Protein AF-A0A3B0VKB7-F1 (afdb_monomer)

Mean predicted aligned error: 6.04 Å

Sequence (102 aa):
GAAAGSGRHWLAIALGSYAGINAAALCAAIELGIQPLLFHTANGTPLYCPYNLSQTIPAMMIAHLTIAGIAEVIATEGVLAFTRHSIHLGLETNIKDEGVRV

pLDDT: mean 92.33, std 8.26, range [54.81, 98.62]

InterPro domains:
  IPR002751 Metal transport protein CbiM/NikMN [PF01891] (7-84)

Foldseek 3Di:
DDDPPDPVVLVCLLVVQLVVQLVVLQVVLQVLQCQLVPAADPVSHGPHRRHHSVPSNCVSNVCSNPPVSVVRSCVRSVVVVVVVVVVVVVVVVVVVVVVVVD

Solvent-accessible surface area (backbone atoms only — not comparable to full-atom values): 5471 Å² total; per-residue (Å²): 134,66,57,88,91,36,71,69,33,54,52,50,48,38,52,47,44,30,50,48,53,40,51,51,36,51,51,52,16,48,63,40,12,46,28,39,80,77,38,47,48,100,86,67,48,47,75,67,45,77,45,45,46,87,51,29,38,57,60,38,45,53,48,27,71,57,55,51,20,53,49,43,24,53,50,52,54,49,53,51,52,52,51,52,50,55,51,52,54,53,52,57,51,51,54,53,57,55,68,71,75,111

Organism: NCBI:txid652676

Secondary structure (DSSP, 8-state):
-PPTT-HHHHHHHHHHHHHHHHHHHHHHHHHHHTHHHHSB-TT--BSS----HHHHHHHHHHHIIIIIHHHHHHHHHHHHHHHHHHHHHHHHHHHHHHHH--

Nearest PDB structures (foldseek):
  4m5c-assembly1_A  TM=9.279E-01  e=3.361E-06  Caldanaerobacter subterraneus subsp. tengcongensis MB4
  4m58-assembly1_A  TM=9.237E-01  e=1.036E-05  Caldanaerobacter subterraneus subsp. tengcongensis MB4
  8ow6-assembly2_C  TM=3.621E-01  e=5.057E+00  Heterocapsa pygmaea

Radius of gyration: 22.58 Å; Cα contacts (8 Å, |Δi|>4): 92; chains: 1; bounding box: 39×34×72 Å

Structure (mmCIF, N/CA/C/O backbone):
data_AF-A0A3B0VKB7-F1
#
_entry.id   AF-A0A3B0VKB7-F1
#
loop_
_atom_site.group_PDB
_atom_site.id
_atom_site.type_symbol
_atom_site.label_atom_id
_atom_site.label_alt_id
_atom_site.label_comp_id
_atom_site.label_asym_id
_atom_site.label_entity_id
_atom_site.label_seq_id
_atom_site.pdbx_PDB_ins_code
_atom_site.Cartn_x
_atom_site.Cartn_y
_atom_site.Cartn_z
_atom_site.occupancy
_atom_site.B_iso_or_equiv
_atom_site.auth_seq_id
_atom_site.auth_comp_id
_atom_site.auth_asym_id
_atom_site.auth_atom_id
_atom_site.pdbx_PDB_model_num
ATOM 1 N N . GLY A 1 1 ? -2.872 1.369 -23.654 1.00 60.53 1 GLY A N 1
ATOM 2 C CA . GLY A 1 1 ? -1.908 0.987 -22.597 1.00 60.53 1 GLY A CA 1
ATOM 3 C C . GLY A 1 1 ? -0.506 1.446 -22.963 1.00 60.53 1 GLY A C 1
ATOM 4 O O . GLY A 1 1 ? -0.271 1.748 -24.130 1.00 60.53 1 GLY A O 1
ATOM 5 N N . ALA A 1 2 ? 0.412 1.559 -21.997 1.00 78.06 2 ALA A N 1
ATOM 6 C CA . ALA A 1 2 ? 1.809 1.899 -22.283 1.00 78.06 2 ALA A CA 1
ATOM 7 C C . ALA A 1 2 ? 2.546 0.739 -22.977 1.00 78.06 2 ALA A C 1
ATOM 9 O O . ALA A 1 2 ? 2.234 -0.420 -22.727 1.00 78.06 2 ALA A O 1
ATOM 10 N N . ALA A 1 3 ? 3.518 1.040 -23.844 1.00 83.25 3 ALA A N 1
ATOM 11 C CA . ALA A 1 3 ? 4.299 0.005 -24.523 1.00 83.25 3 ALA A CA 1
ATOM 12 C C . ALA A 1 3 ? 5.149 -0.791 -23.515 1.00 8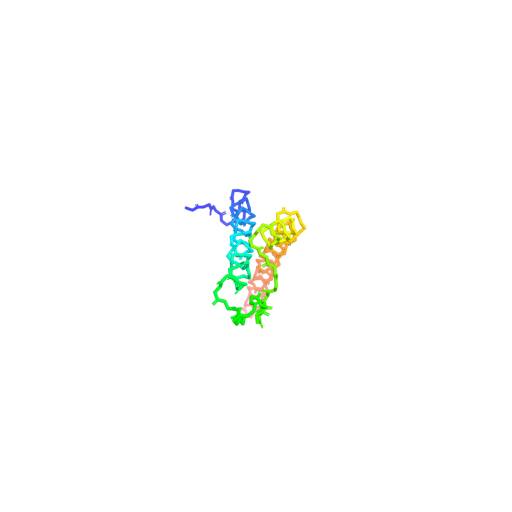3.25 3 ALA A C 1
ATOM 14 O O . ALA A 1 3 ? 5.697 -0.216 -22.565 1.00 83.25 3 ALA A O 1
ATOM 15 N N . ALA A 1 4 ? 5.266 -2.106 -23.724 1.00 82.12 4 ALA A N 1
ATOM 16 C CA . ALA A 1 4 ? 6.130 -2.992 -22.942 1.00 82.12 4 ALA A CA 1
ATOM 17 C C . ALA A 1 4 ? 7.561 -2.429 -22.857 1.00 82.12 4 ALA A C 1
ATOM 19 O O . ALA A 1 4 ? 8.125 -2.044 -23.873 1.00 82.12 4 ALA A O 1
ATOM 20 N N . GLY A 1 5 ? 8.117 -2.308 -21.647 1.00 81.88 5 GLY A N 1
ATOM 21 C CA . GLY A 1 5 ? 9.478 -1.789 -21.435 1.00 81.88 5 GLY A CA 1
ATOM 22 C C . GLY A 1 5 ? 9.657 -0.267 -21.527 1.00 81.88 5 GLY A C 1
ATOM 23 O O . GLY A 1 5 ? 10.732 0.222 -21.196 1.00 81.88 5 GLY A O 1
ATOM 24 N N . SER A 1 6 ? 8.633 0.501 -21.920 1.00 92.00 6 SER A N 1
ATOM 25 C CA . SER A 1 6 ? 8.723 1.971 -21.949 1.00 92.00 6 SER A CA 1
ATOM 26 C C . SER A 1 6 ? 8.788 2.580 -20.540 1.00 92.00 6 SER A C 1
ATOM 28 O O . SER A 1 6 ? 8.224 2.027 -19.599 1.00 92.00 6 SER A O 1
ATOM 30 N N . GLY A 1 7 ? 9.392 3.765 -20.383 1.00 93.25 7 GLY A N 1
ATOM 31 C CA . GLY A 1 7 ? 9.468 4.440 -19.074 1.00 93.25 7 GLY A CA 1
ATOM 32 C C . GLY A 1 7 ? 8.099 4.678 -18.419 1.00 93.25 7 GLY A C 1
ATOM 33 O O . GLY A 1 7 ? 7.937 4.507 -17.218 1.00 93.25 7 GLY A O 1
ATOM 34 N N . ARG A 1 8 ? 7.067 4.958 -19.227 1.00 95.19 8 ARG A N 1
ATOM 35 C CA . ARG A 1 8 ? 5.671 5.108 -18.768 1.00 95.19 8 ARG A CA 1
ATOM 36 C C . ARG A 1 8 ? 5.106 3.821 -18.165 1.00 95.19 8 ARG A C 1
ATOM 38 O O . ARG A 1 8 ? 4.237 3.873 -17.308 1.00 95.19 8 ARG A O 1
ATOM 45 N N . HIS A 1 9 ? 5.547 2.672 -18.673 1.00 95.25 9 HIS A N 1
ATOM 46 C CA . HIS A 1 9 ? 5.122 1.368 -18.186 1.00 95.25 9 HIS A CA 1
ATOM 47 C C . HIS A 1 9 ? 5.769 1.069 -16.837 1.00 95.25 9 HIS A C 1
ATOM 49 O O . HIS A 1 9 ? 5.050 0.718 -15.911 1.00 95.25 9 HIS A O 1
ATOM 55 N N . TRP A 1 10 ? 7.080 1.277 -16.702 1.00 95.56 10 TRP A N 1
ATOM 56 C CA . TRP A 1 10 ? 7.774 1.149 -15.416 1.00 95.56 10 TRP A CA 1
ATOM 57 C C . TRP A 1 10 ? 7.173 2.074 -14.357 1.00 95.56 10 TRP A C 1
ATOM 59 O O . TRP A 1 10 ? 6.758 1.609 -13.303 1.00 95.56 10 TRP A O 1
ATOM 69 N N . LEU A 1 11 ? 6.923 3.340 -14.707 1.00 97.19 11 LEU A N 1
ATOM 70 C CA . LEU A 1 11 ? 6.228 4.266 -13.812 1.00 97.19 11 LEU A CA 1
ATOM 71 C C . LEU A 1 11 ? 4.838 3.757 -13.389 1.00 97.19 11 LEU A C 1
ATOM 73 O O . LEU A 1 11 ? 4.472 3.870 -12.224 1.00 97.19 11 LEU A O 1
ATOM 77 N N . ALA A 1 12 ? 4.059 3.184 -14.311 1.00 97.19 12 ALA A N 1
ATOM 78 C CA . ALA A 1 12 ? 2.749 2.627 -13.977 1.00 97.19 12 ALA A CA 1
ATOM 79 C C . ALA A 1 12 ? 2.849 1.409 -13.040 1.00 97.19 12 ALA A C 1
ATOM 81 O O . ALA A 1 12 ? 2.003 1.257 -12.163 1.00 97.19 12 ALA A O 1
ATOM 82 N N . ILE A 1 13 ? 3.877 0.568 -13.204 1.00 97.12 13 ILE A N 1
ATOM 83 C CA . ILE A 1 13 ? 4.149 -0.567 -12.312 1.00 97.12 13 ILE A CA 1
ATOM 84 C C . ILE A 1 13 ? 4.521 -0.060 -10.923 1.00 97.12 13 ILE A C 1
ATOM 86 O O . ILE A 1 13 ? 3.895 -0.483 -9.959 1.00 97.12 13 ILE A O 1
ATOM 90 N N . ALA A 1 14 ? 5.470 0.874 -10.830 1.00 97.81 14 ALA A N 1
ATOM 91 C CA . ALA A 1 14 ? 5.910 1.450 -9.564 1.00 97.81 14 ALA A CA 1
ATOM 92 C C . ALA A 1 14 ? 4.754 2.115 -8.801 1.00 97.81 14 ALA A C 1
ATOM 94 O O . ALA A 1 14 ? 4.554 1.865 -7.615 1.00 97.81 14 ALA A O 1
ATOM 95 N N . LEU A 1 15 ? 3.943 2.930 -9.483 1.00 98.12 15 LEU A N 1
ATOM 96 C CA . LEU A 1 15 ? 2.775 3.557 -8.861 1.00 98.12 15 LEU A CA 1
ATOM 97 C C . LEU A 1 15 ? 1.720 2.522 -8.456 1.00 98.12 15 LEU A C 1
ATOM 99 O O . LEU A 1 15 ? 1.133 2.639 -7.383 1.00 98.12 15 LEU A O 1
ATOM 103 N N . GLY A 1 16 ? 1.488 1.511 -9.296 1.00 98.19 16 GLY A N 1
ATOM 104 C CA . GLY A 1 16 ? 0.519 0.451 -9.034 1.00 98.19 16 GLY A CA 1
ATOM 105 C C . GLY A 1 16 ? 0.897 -0.415 -7.835 1.00 98.19 16 GLY A C 1
ATOM 106 O O . GLY A 1 16 ? 0.056 -0.636 -6.965 1.00 98.19 16 GLY A O 1
ATOM 107 N N . SER A 1 17 ? 2.150 -0.869 -7.752 1.00 98.19 17 SER A N 1
ATOM 108 C CA . SER A 1 17 ? 2.623 -1.699 -6.640 1.00 98.19 17 SER A CA 1
ATOM 109 C C . SER A 1 17 ? 2.685 -0.909 -5.334 1.00 98.19 17 SER A C 1
ATOM 111 O O . SER A 1 17 ? 2.157 -1.370 -4.322 1.00 98.19 17 SER A O 1
ATOM 113 N N . TYR A 1 18 ? 3.208 0.324 -5.364 1.00 98.56 18 TYR A N 1
ATOM 114 C CA . TYR A 1 18 ? 3.246 1.197 -4.189 1.00 98.56 18 TYR A CA 1
ATOM 115 C C . TYR A 1 18 ? 1.842 1.518 -3.662 1.00 98.56 18 TYR A C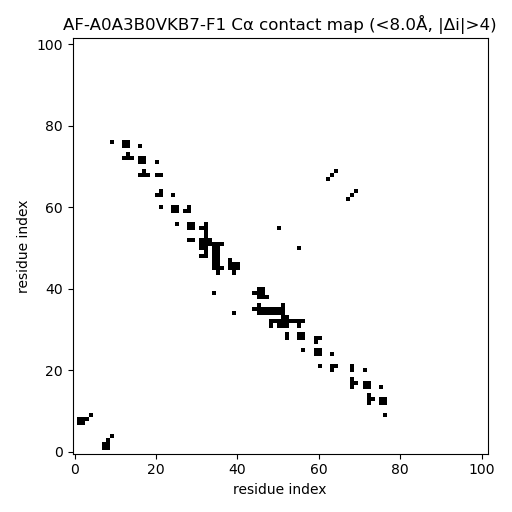 1
ATOM 117 O O . TYR A 1 18 ? 1.594 1.432 -2.457 1.00 98.56 18 TYR A O 1
ATOM 125 N N . ALA A 1 19 ? 0.903 1.871 -4.544 1.00 98.50 19 ALA A N 1
ATOM 126 C CA . ALA A 1 19 ? -0.477 2.131 -4.144 1.00 98.50 19 ALA A CA 1
ATOM 127 C C . ALA A 1 19 ? -1.164 0.858 -3.629 1.00 98.50 19 ALA A C 1
ATOM 129 O O . ALA A 1 19 ? -1.864 0.912 -2.620 1.00 98.50 19 ALA A O 1
ATOM 130 N N . GLY A 1 20 ? -0.933 -0.284 -4.284 1.00 98.56 20 GLY A N 1
ATOM 131 C CA . GLY A 1 20 ? -1.510 -1.571 -3.907 1.00 98.56 20 GLY A CA 1
ATOM 132 C C . GLY A 1 20 ? -1.116 -2.005 -2.497 1.00 98.56 20 GLY A C 1
ATOM 133 O O . GLY A 1 20 ? -1.992 -2.281 -1.676 1.00 98.56 20 GLY A O 1
ATOM 134 N N . ILE A 1 21 ? 0.182 -2.002 -2.179 1.00 98.56 21 ILE A N 1
ATOM 135 C CA . ILE A 1 21 ? 0.652 -2.423 -0.853 1.00 98.56 21 ILE A CA 1
ATOM 136 C C . ILE A 1 21 ? 0.216 -1.456 0.255 1.00 98.56 21 ILE A C 1
ATOM 138 O O . ILE A 1 21 ? -0.147 -1.896 1.343 1.00 98.56 21 ILE A O 1
ATOM 142 N N . ASN A 1 22 ? 0.168 -0.149 -0.019 1.00 98.62 22 ASN A N 1
ATOM 143 C CA . ASN A 1 22 ? -0.329 0.827 0.952 1.00 98.62 22 ASN A CA 1
ATOM 144 C C . ASN A 1 22 ? -1.843 0.709 1.176 1.00 98.62 22 ASN A C 1
ATOM 146 O O . ASN A 1 22 ? -2.303 0.833 2.310 1.00 98.62 22 ASN A O 1
ATOM 150 N N . ALA A 1 23 ? -2.621 0.423 0.128 1.00 98.56 23 ALA A N 1
ATOM 151 C CA . ALA A 1 23 ? -4.050 0.153 0.264 1.00 98.56 23 ALA A CA 1
ATOM 152 C C . ALA A 1 23 ? -4.304 -1.120 1.089 1.00 98.56 23 ALA A C 1
ATOM 154 O O . ALA A 1 23 ? -5.147 -1.110 1.988 1.00 98.56 23 ALA A O 1
ATOM 155 N N . ALA A 1 24 ? -3.540 -2.187 0.839 1.00 98.44 24 ALA A N 1
ATOM 156 C CA . ALA A 1 24 ? -3.607 -3.415 1.628 1.00 98.44 24 ALA A CA 1
ATOM 157 C C . ALA A 1 24 ? -3.226 -3.171 3.100 1.00 98.44 24 ALA A C 1
ATOM 159 O O . ALA A 1 24 ? -3.931 -3.621 4.003 1.00 98.44 24 ALA A O 1
ATOM 160 N N . ALA A 1 25 ? -2.166 -2.398 3.352 1.00 98.38 25 ALA A N 1
ATOM 161 C CA . ALA A 1 25 ? -1.736 -2.036 4.700 1.00 98.38 25 ALA A CA 1
ATOM 162 C C . ALA A 1 25 ? -2.798 -1.230 5.461 1.00 98.38 25 ALA A C 1
ATOM 164 O O . ALA A 1 25 ? -3.015 -1.474 6.648 1.00 98.38 25 ALA A O 1
ATOM 165 N N . LEU A 1 26 ? -3.488 -0.305 4.786 1.00 98.38 26 LEU A N 1
ATOM 166 C CA . LEU A 1 26 ? -4.586 0.454 5.382 1.00 98.38 26 LEU A CA 1
ATOM 167 C C . LEU A 1 26 ? -5.761 -0.455 5.760 1.00 98.38 26 LEU A C 1
ATOM 169 O O . LEU A 1 26 ? -6.298 -0.321 6.859 1.00 98.38 26 LEU A O 1
ATOM 173 N N . CYS A 1 27 ? -6.137 -1.390 4.881 1.00 98.38 27 CYS A N 1
ATOM 174 C CA . CYS A 1 27 ? -7.193 -2.364 5.172 1.00 98.38 27 CYS A CA 1
ATOM 175 C C . CYS A 1 27 ? -6.831 -3.198 6.406 1.00 98.38 27 CYS A C 1
ATOM 177 O O . CYS A 1 27 ? -7.601 -3.234 7.364 1.00 98.38 27 CYS A O 1
ATOM 179 N N . ALA A 1 28 ? -5.615 -3.750 6.444 1.00 97.62 28 ALA A N 1
ATOM 180 C CA . ALA A 1 28 ? -5.121 -4.506 7.592 1.00 97.62 28 ALA A CA 1
ATOM 181 C C . ALA A 1 28 ? -5.106 -3.665 8.883 1.00 97.62 28 ALA A C 1
ATOM 183 O O . ALA A 1 28 ? -5.496 -4.143 9.946 1.00 97.62 28 ALA A O 1
ATOM 184 N N . ALA A 1 29 ? -4.704 -2.394 8.813 1.00 97.69 29 ALA A N 1
ATOM 185 C CA . ALA A 1 29 ? -4.714 -1.505 9.972 1.00 97.69 29 ALA A CA 1
ATOM 186 C C . ALA A 1 29 ? -6.128 -1.288 10.531 1.00 97.69 29 ALA A C 1
ATOM 188 O O . ALA A 1 29 ? -6.319 -1.311 11.747 1.00 97.69 29 ALA A O 1
ATOM 189 N N . ILE A 1 30 ? -7.119 -1.108 9.654 1.00 97.81 30 ILE A N 1
ATOM 190 C CA . ILE A 1 30 ? -8.526 -0.962 10.043 1.00 97.81 30 ILE A CA 1
ATOM 191 C C . ILE A 1 30 ? -9.044 -2.264 10.659 1.00 97.81 30 ILE A C 1
ATOM 193 O O . ILE A 1 30 ? -9.654 -2.235 11.730 1.00 97.81 30 ILE A O 1
ATOM 197 N N . GLU A 1 31 ? -8.765 -3.398 10.017 1.00 96.62 31 GLU A N 1
ATOM 198 C CA . GLU A 1 31 ? -9.169 -4.725 10.483 1.00 96.62 31 GLU A CA 1
ATOM 199 C C . GLU A 1 31 ? -8.606 -5.042 11.865 1.00 96.62 31 GLU A C 1
ATOM 201 O O . GLU A 1 31 ? -9.326 -5.592 12.692 1.00 96.62 31 GLU A O 1
ATOM 206 N N . LEU A 1 32 ? -7.358 -4.663 12.149 1.00 95.31 32 LEU A N 1
ATOM 207 C CA . LEU A 1 32 ? -6.751 -4.818 13.471 1.00 95.31 32 LEU A CA 1
ATOM 208 C C . LEU A 1 32 ? -7.311 -3.803 14.477 1.00 95.31 32 LEU A C 1
ATOM 210 O O . LEU A 1 32 ? -7.644 -4.166 15.604 1.00 95.31 32 LEU A O 1
ATOM 214 N N . GLY A 1 33 ? -7.449 -2.540 14.072 1.00 95.00 33 GLY A N 1
ATOM 215 C CA . GLY A 1 33 ? -7.828 -1.440 14.956 1.00 95.00 33 GLY A CA 1
ATOM 216 C C . GLY A 1 33 ? -9.286 -1.442 15.410 1.00 95.00 33 GLY A C 1
ATOM 217 O O . GLY A 1 33 ? -9.603 -0.815 16.425 1.00 95.00 33 GLY A O 1
ATOM 218 N N . ILE A 1 34 ? -10.173 -2.128 14.683 1.00 96.19 34 ILE A N 1
ATOM 219 C CA . ILE A 1 34 ? -11.588 -2.275 15.049 1.00 96.19 34 ILE A CA 1
ATOM 220 C C . ILE A 1 34 ? -11.833 -3.434 16.033 1.00 96.19 34 ILE A C 1
ATOM 222 O O . ILE A 1 34 ? -12.885 -3.483 16.673 1.00 96.19 34 ILE A O 1
ATOM 226 N N . GLN A 1 35 ? -10.863 -4.341 16.212 1.00 95.44 35 GLN A N 1
ATOM 227 C CA . GLN A 1 35 ? -11.020 -5.526 17.066 1.00 95.44 35 GLN A CA 1
ATOM 228 C C . GLN A 1 35 ? -11.354 -5.200 18.532 1.00 95.44 35 GLN A C 1
ATOM 230 O O . GLN A 1 35 ? -12.292 -5.809 19.043 1.00 95.44 35 GLN A O 1
ATOM 235 N N . PRO A 1 36 ? -10.697 -4.234 19.216 1.00 89.88 36 PRO A N 1
ATOM 236 C CA . PRO A 1 36 ? -11.048 -3.894 20.598 1.00 89.88 36 PRO A CA 1
ATOM 237 C C . PRO A 1 36 ? -12.486 -3.380 20.743 1.00 89.88 36 PRO A C 1
ATOM 239 O O . PRO A 1 36 ? -13.124 -3.585 21.773 1.00 89.88 36 PRO A O 1
ATOM 242 N N . LEU A 1 37 ? -13.005 -2.709 19.707 1.00 88.88 37 LEU A N 1
ATOM 243 C CA . LEU A 1 37 ? -14.348 -2.134 19.717 1.00 88.88 37 LEU A CA 1
ATOM 244 C C . LEU A 1 37 ? -15.427 -3.208 19.548 1.00 88.88 37 LEU A C 1
ATOM 246 O O . LEU A 1 37 ? -16.463 -3.129 20.199 1.00 88.88 37 LEU A O 1
ATOM 250 N N . LEU A 1 38 ? -15.190 -4.203 18.691 1.00 90.50 38 LEU A N 1
ATOM 251 C CA . LEU A 1 38 ? -16.174 -5.245 18.378 1.00 90.50 38 LEU A CA 1
ATOM 252 C C . LEU A 1 38 ? -16.061 -6.480 19.282 1.00 90.50 38 LEU A C 1
ATOM 254 O O . LEU A 1 38 ? -17.067 -7.137 19.539 1.00 90.50 38 LEU A O 1
ATOM 258 N N . PHE A 1 39 ? -14.856 -6.798 19.763 1.00 92.50 39 PHE A N 1
ATOM 259 C CA . PHE A 1 39 ? -14.557 -8.042 20.474 1.00 92.50 39 PHE A CA 1
ATOM 260 C C . PHE A 1 39 ? -13.817 -7.771 21.787 1.00 92.50 39 PHE A C 1
ATOM 262 O O . PHE A 1 39 ? -12.585 -7.816 21.874 1.00 92.50 39 PHE A O 1
ATOM 269 N N . HIS A 1 40 ? -14.598 -7.529 22.835 1.00 91.88 40 HIS A N 1
ATOM 270 C CA . HIS A 1 40 ? -14.114 -7.320 24.195 1.00 91.88 40 HIS A CA 1
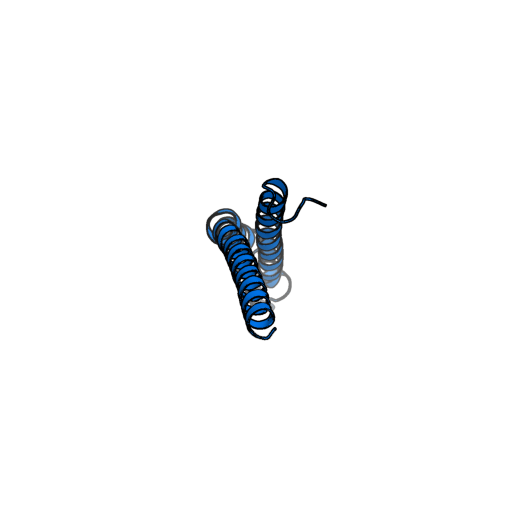ATOM 271 C C . HIS A 1 40 ? -14.947 -8.103 25.216 1.00 91.88 40 HIS A C 1
ATOM 273 O O . HIS A 1 40 ? -16.102 -8.456 24.973 1.00 91.88 40 HIS A O 1
ATOM 279 N N . THR A 1 41 ? -14.353 -8.390 26.374 1.00 92.00 41 THR A N 1
ATOM 280 C CA . THR A 1 41 ? -15.071 -8.964 27.522 1.00 92.00 41 THR A CA 1
ATOM 281 C C . THR A 1 41 ? -16.057 -7.951 28.110 1.00 92.00 41 THR A C 1
ATOM 283 O O . THR A 1 41 ? -15.945 -6.754 27.861 1.00 92.00 41 THR A O 1
ATOM 286 N N . ALA A 1 42 ? -16.971 -8.393 28.981 1.00 88.62 42 ALA A N 1
ATOM 287 C CA . ALA A 1 42 ? -17.877 -7.489 29.706 1.00 88.62 42 ALA A CA 1
ATOM 288 C C . ALA A 1 42 ? -17.146 -6.398 30.521 1.00 88.62 42 ALA A C 1
ATOM 290 O O . ALA A 1 42 ? -17.716 -5.349 30.801 1.00 88.62 42 ALA A O 1
ATOM 291 N N . ASN A 1 43 ? -15.872 -6.628 30.857 1.00 91.12 43 ASN A N 1
ATOM 292 C CA . ASN A 1 43 ? -15.022 -5.680 31.577 1.00 91.12 43 ASN A CA 1
ATOM 293 C C . ASN A 1 43 ? -14.192 -4.782 30.634 1.00 91.12 43 ASN A C 1
ATOM 295 O O . ASN A 1 43 ? -13.314 -4.060 31.098 1.00 91.12 43 ASN A O 1
ATOM 299 N N . GLY A 1 44 ? -14.424 -4.845 29.318 1.00 87.19 44 GLY A N 1
ATOM 300 C CA . GLY A 1 44 ? -13.730 -4.039 28.310 1.00 87.19 44 GLY A CA 1
ATOM 301 C C . GLY A 1 44 ? -12.348 -4.559 27.903 1.00 87.19 44 GLY A C 1
ATOM 302 O O . GLY A 1 44 ? -11.610 -3.852 27.222 1.00 87.19 44 GLY A O 1
ATOM 303 N N . THR A 1 45 ? -11.965 -5.777 28.299 1.00 89.62 45 THR A N 1
ATOM 304 C CA . THR A 1 45 ? -10.672 -6.361 27.904 1.00 89.62 45 THR A CA 1
ATOM 305 C C . THR A 1 45 ? -10.726 -6.831 26.444 1.00 89.62 45 THR A C 1
ATOM 307 O O . THR A 1 45 ? -11.596 -7.648 26.137 1.00 89.62 45 THR A O 1
ATOM 310 N N . PRO A 1 46 ? -9.818 -6.388 25.554 1.00 90.31 46 PRO A N 1
ATOM 311 C CA . PRO A 1 46 ? -9.773 -6.853 24.166 1.00 90.31 46 PRO A CA 1
ATOM 312 C C . PRO A 1 46 ? -9.472 -8.354 24.081 1.00 90.31 46 PRO A C 1
ATOM 314 O O . PRO A 1 46 ? -8.610 -8.847 24.808 1.00 90.31 46 PRO A O 1
ATOM 317 N N . LEU A 1 47 ? -10.148 -9.075 23.181 1.00 92.62 47 LEU A N 1
ATOM 318 C CA . LEU A 1 47 ? -9.931 -10.519 22.986 1.00 92.62 47 LEU A CA 1
ATOM 319 C C . LEU A 1 47 ? -8.900 -10.857 21.894 1.00 92.62 47 LEU A C 1
ATOM 321 O O . LEU A 1 47 ? -8.349 -11.955 21.901 1.00 92.62 47 LEU A O 1
ATOM 325 N N . TYR A 1 48 ? -8.640 -9.929 20.969 1.00 92.06 48 TYR A N 1
ATOM 326 C CA . TYR A 1 48 ? -7.720 -10.113 19.840 1.00 92.06 48 TYR A CA 1
ATOM 327 C C . TYR A 1 48 ? -6.635 -9.029 19.828 1.00 92.06 48 TYR A C 1
ATOM 329 O O . TYR A 1 48 ? -5.858 -8.920 20.773 1.00 92.06 48 TYR A O 1
ATOM 337 N N . CYS A 1 49 ? -6.561 -8.215 18.768 1.00 89.75 49 CYS A N 1
ATOM 338 C CA . CYS A 1 49 ? -5.657 -7.074 18.734 1.00 89.75 49 CYS A CA 1
ATOM 339 C C . CYS A 1 49 ? -6.086 -6.064 19.813 1.00 89.75 49 CYS A C 1
ATOM 341 O O . CYS A 1 49 ? -7.248 -5.658 19.806 1.00 89.75 49 CYS A O 1
ATOM 343 N N . PRO A 1 50 ? -5.191 -5.654 20.730 1.00 91.56 50 PRO A N 1
ATOM 344 C CA . PRO A 1 50 ? -5.538 -4.747 21.821 1.00 91.56 50 PRO A CA 1
ATOM 345 C C . PRO A 1 50 ? -5.366 -3.263 21.461 1.00 91.56 50 PRO A C 1
ATOM 347 O O . PRO A 1 50 ? -5.541 -2.409 22.326 1.00 91.56 50 PRO A O 1
ATOM 350 N N . TYR A 1 51 ? -4.981 -2.949 20.220 1.00 93.25 51 TYR A N 1
ATOM 351 C CA . TYR A 1 51 ? -4.666 -1.591 19.780 1.00 93.25 51 TYR A CA 1
ATOM 352 C C . TYR A 1 51 ? -5.799 -0.986 18.956 1.00 93.25 51 TYR A C 1
ATOM 354 O O . TYR A 1 51 ? -6.359 -1.634 18.076 1.00 93.25 51 TYR A O 1
ATOM 362 N N . ASN A 1 52 ? -6.100 0.286 19.201 1.00 93.62 52 ASN A N 1
ATOM 363 C CA . ASN A 1 52 ? -7.216 0.986 18.565 1.00 93.62 52 ASN A CA 1
ATOM 364 C C . ASN A 1 52 ? -6.796 1.516 17.181 1.00 93.62 52 ASN A C 1
ATOM 366 O O . ASN A 1 52 ? -5.607 1.565 16.853 1.00 93.62 52 ASN A O 1
ATOM 370 N N . LEU A 1 53 ? -7.747 2.023 16.390 1.00 94.56 53 LEU A N 1
ATOM 371 C CA . LEU A 1 53 ? -7.473 2.660 15.086 1.00 94.56 53 LEU A CA 1
ATOM 372 C C . LEU A 1 53 ? -6.394 3.759 15.149 1.00 94.56 53 LEU A C 1
ATOM 374 O O . LEU A 1 53 ? -5.532 3.828 14.280 1.00 94.56 53 LEU A O 1
ATOM 378 N N . SER A 1 54 ? -6.388 4.575 16.210 1.00 96.06 54 SER A N 1
ATOM 379 C CA . SER A 1 54 ? -5.402 5.658 16.393 1.00 96.06 54 SER A CA 1
ATOM 380 C C . SER A 1 54 ? -3.958 5.155 16.555 1.00 96.06 54 SER A C 1
ATOM 382 O O . SER A 1 54 ? -3.012 5.901 16.334 1.00 96.06 54 SER A O 1
ATOM 384 N N . GLN A 1 55 ? -3.766 3.885 16.924 1.00 96.75 55 GLN A N 1
ATOM 385 C CA . GLN A 1 55 ? -2.445 3.271 17.090 1.00 96.75 55 GLN A CA 1
ATOM 386 C C . GLN A 1 55 ? -2.080 2.400 15.885 1.00 96.75 55 GLN A C 1
ATOM 388 O O . GLN A 1 55 ? -0.974 2.495 15.357 1.00 96.75 55 GLN A O 1
ATOM 393 N N . THR A 1 56 ? -3.020 1.569 15.434 1.00 97.00 56 THR A N 1
ATOM 394 C CA . THR A 1 56 ? -2.812 0.621 14.330 1.00 97.00 56 THR A CA 1
ATOM 395 C C . THR A 1 56 ? -2.599 1.325 12.993 1.00 97.00 56 THR A C 1
ATOM 397 O O . THR A 1 56 ? -1.696 0.934 12.256 1.00 97.00 56 THR A O 1
ATOM 400 N N . ILE A 1 57 ? -3.348 2.397 12.695 1.00 97.81 57 ILE A N 1
ATOM 401 C CA . ILE A 1 57 ? -3.212 3.134 11.427 1.00 97.81 57 ILE A CA 1
ATOM 402 C C . ILE A 1 57 ? -1.829 3.783 11.304 1.00 97.81 57 ILE A C 1
ATOM 404 O O . ILE A 1 57 ? -1.151 3.491 10.318 1.00 97.81 57 ILE A O 1
ATOM 408 N N . PRO A 1 58 ? -1.339 4.598 12.262 1.00 97.56 58 PRO A N 1
ATOM 409 C CA . PRO A 1 58 ? 0.011 5.146 12.159 1.00 97.56 58 PRO A CA 1
ATOM 410 C C . PRO A 1 58 ? 1.086 4.060 12.124 1.00 97.56 58 PRO A C 1
ATOM 412 O O . PRO A 1 58 ? 2.001 4.152 11.309 1.00 97.56 58 PRO A O 1
ATOM 415 N N . ALA A 1 59 ? 0.964 3.013 12.948 1.00 97.12 59 ALA A N 1
ATOM 416 C CA . ALA A 1 59 ? 1.952 1.936 12.993 1.00 97.12 59 ALA A CA 1
ATOM 417 C C . ALA A 1 59 ? 2.097 1.222 11.638 1.00 97.12 59 ALA A C 1
ATOM 419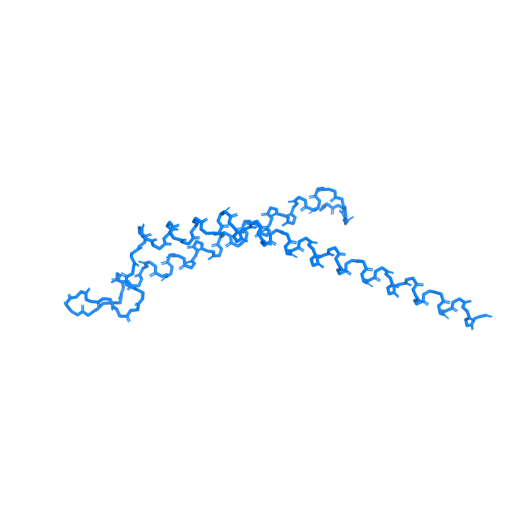 O O . ALA A 1 59 ? 3.212 1.063 11.140 1.00 97.12 59 ALA A O 1
ATOM 420 N N . MET A 1 60 ? 0.979 0.843 11.011 1.00 98.06 60 MET A N 1
ATOM 421 C CA . MET A 1 60 ? 0.992 0.173 9.710 1.00 98.06 60 MET A CA 1
ATOM 422 C C . MET A 1 60 ? 1.369 1.136 8.585 1.00 98.06 60 MET A C 1
ATOM 424 O O . MET A 1 60 ? 2.265 0.837 7.796 1.00 98.06 60 MET A O 1
ATOM 428 N N . MET A 1 61 ? 0.738 2.308 8.511 1.00 98.44 61 MET A N 1
ATOM 429 C CA . MET A 1 61 ? 0.936 3.213 7.378 1.00 98.44 61 MET A CA 1
ATOM 430 C C . MET A 1 61 ? 2.338 3.814 7.348 1.00 98.44 61 MET A C 1
ATOM 432 O O . MET A 1 61 ? 2.896 3.942 6.265 1.00 98.44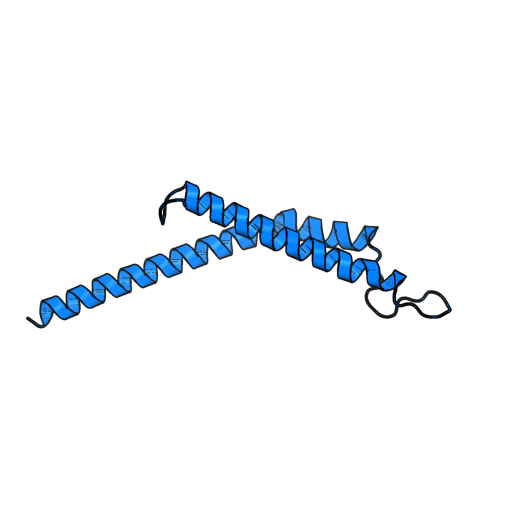 61 MET A O 1
ATOM 436 N N . ILE A 1 62 ? 2.956 4.134 8.490 1.00 98.38 62 ILE A N 1
ATOM 437 C CA . ILE A 1 62 ? 4.331 4.661 8.495 1.00 98.38 62 ILE A CA 1
ATOM 438 C C . ILE A 1 62 ? 5.297 3.624 7.919 1.00 98.38 62 ILE A C 1
ATOM 440 O O . ILE A 1 62 ? 6.094 3.959 7.044 1.00 98.38 62 ILE A O 1
ATOM 444 N N . ALA A 1 63 ? 5.203 2.364 8.353 1.00 97.88 63 ALA A N 1
ATOM 445 C CA . ALA A 1 63 ? 6.069 1.299 7.854 1.00 97.88 63 ALA A CA 1
ATOM 446 C C . ALA A 1 63 ? 5.902 1.066 6.340 1.00 97.88 63 ALA A C 1
ATOM 448 O O . ALA A 1 63 ? 6.895 0.877 5.633 1.00 97.88 63 ALA A O 1
ATOM 449 N N . HIS A 1 64 ? 4.665 1.122 5.831 1.00 98.31 64 HIS A N 1
ATOM 450 C CA . HIS A 1 64 ? 4.366 0.808 4.431 1.00 98.31 64 HIS A CA 1
ATOM 451 C C . HIS A 1 64 ? 4.539 1.993 3.480 1.00 98.31 64 HIS A C 1
ATOM 453 O O . HIS A 1 64 ? 4.996 1.801 2.355 1.00 98.31 64 HIS A O 1
ATOM 459 N N . LEU A 1 65 ? 4.292 3.222 3.928 1.00 98.31 65 LEU A N 1
ATOM 460 C CA . LEU A 1 65 ? 4.561 4.409 3.117 1.00 98.31 65 LEU A CA 1
ATOM 461 C C . LEU A 1 65 ? 6.066 4.650 2.958 1.00 98.31 65 LEU A C 1
ATOM 463 O O . LEU A 1 65 ? 6.493 5.195 1.942 1.00 98.31 65 LEU A O 1
ATOM 467 N N . THR A 1 66 ? 6.875 4.251 3.942 1.00 98.00 66 THR A N 1
ATOM 468 C CA . THR A 1 66 ? 8.318 4.522 3.937 1.00 98.00 66 THR A CA 1
ATOM 469 C C . THR A 1 66 ? 9.123 3.354 3.386 1.00 98.00 66 THR A C 1
ATOM 471 O O . THR A 1 66 ? 9.660 3.443 2.289 1.00 98.00 66 THR A O 1
ATOM 474 N N . ILE A 1 67 ? 9.221 2.253 4.125 1.00 98.19 67 ILE A N 1
ATOM 475 C CA . ILE A 1 67 ? 10.171 1.182 3.817 1.00 98.19 67 ILE A CA 1
ATOM 476 C C . ILE A 1 67 ? 9.507 0.115 2.953 1.00 98.19 67 ILE A C 1
ATOM 478 O O . ILE A 1 67 ? 10.014 -0.192 1.875 1.00 98.19 67 ILE A O 1
ATOM 482 N N . ALA A 1 68 ? 8.369 -0.434 3.390 1.00 97.75 68 ALA A N 1
ATOM 483 C CA . ALA A 1 68 ? 7.773 -1.585 2.710 1.00 97.75 68 ALA A CA 1
ATOM 484 C C . ALA A 1 68 ? 7.275 -1.225 1.303 1.00 97.75 68 ALA A C 1
ATOM 486 O O . ALA A 1 68 ? 7.480 -1.989 0.369 1.00 97.75 68 ALA A O 1
ATOM 487 N N . GLY A 1 69 ? 6.691 -0.038 1.123 1.00 98.06 69 GLY A N 1
ATOM 488 C CA . GLY A 1 69 ? 6.227 0.426 -0.181 1.00 98.06 69 GLY A CA 1
ATOM 489 C C . GLY A 1 69 ? 7.365 0.615 -1.176 1.00 98.06 69 GLY A C 1
ATOM 490 O O . GLY A 1 69 ? 7.250 0.187 -2.320 1.00 98.06 69 GLY A O 1
ATOM 491 N N . ILE A 1 70 ? 8.486 1.207 -0.750 1.00 98.19 70 ILE A N 1
ATOM 492 C CA . ILE A 1 70 ? 9.667 1.349 -1.614 1.00 98.19 70 ILE A CA 1
ATOM 493 C C . ILE A 1 70 ? 10.262 -0.030 -1.929 1.00 98.19 70 ILE A C 1
ATOM 495 O O . ILE A 1 70 ? 10.592 -0.305 -3.083 1.00 98.19 70 ILE A O 1
ATOM 499 N N . ALA A 1 71 ? 10.360 -0.909 -0.928 1.00 98.31 71 ALA A N 1
ATOM 500 C CA . ALA A 1 71 ? 10.837 -2.275 -1.122 1.00 98.31 71 ALA A CA 1
ATOM 501 C C . ALA A 1 71 ? 9.968 -3.046 -2.129 1.00 98.31 71 ALA A C 1
ATOM 503 O O . ALA A 1 71 ? 10.508 -3.732 -2.994 1.00 98.31 71 ALA A O 1
ATOM 504 N N . GLU A 1 72 ? 8.646 -2.879 -2.075 1.00 98.44 72 GLU A N 1
ATOM 505 C CA . GLU A 1 72 ? 7.706 -3.529 -2.989 1.00 98.44 72 G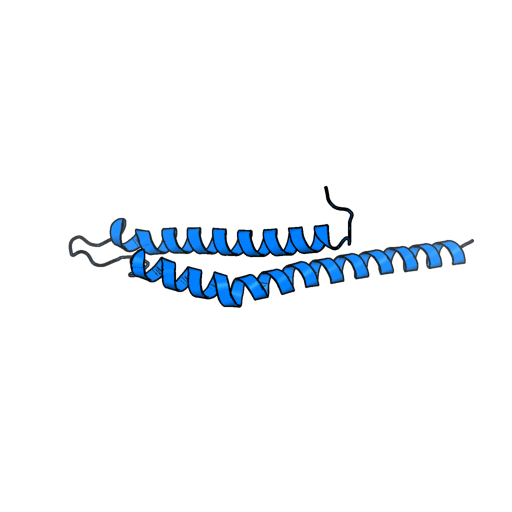LU A CA 1
ATOM 506 C C . GLU A 1 72 ? 7.843 -3.029 -4.429 1.00 98.44 72 GLU A C 1
ATOM 508 O O . GLU A 1 72 ? 7.785 -3.825 -5.368 1.00 98.44 72 GLU A O 1
ATOM 513 N N . VAL A 1 73 ? 8.078 -1.728 -4.631 1.00 98.44 73 VAL A N 1
ATOM 514 C CA . VAL A 1 73 ? 8.382 -1.181 -5.964 1.00 98.44 73 VAL A CA 1
ATOM 515 C C . VAL A 1 73 ? 9.625 -1.852 -6.541 1.00 98.44 73 VAL A C 1
ATOM 517 O O . VAL A 1 73 ? 9.569 -2.388 -7.648 1.00 98.44 73 VAL A O 1
ATOM 520 N N . ILE A 1 74 ? 10.715 -1.887 -5.770 1.00 98.38 74 ILE A N 1
ATOM 521 C CA . ILE A 1 74 ? 11.987 -2.488 -6.194 1.00 98.38 74 ILE A CA 1
ATOM 522 C C . ILE A 1 74 ? 11.807 -3.979 -6.495 1.00 98.38 74 ILE A C 1
ATOM 524 O O . ILE A 1 74 ? 12.273 -4.461 -7.530 1.00 98.38 74 ILE A O 1
ATOM 528 N N . ALA A 1 75 ? 11.118 -4.709 -5.616 1.00 98.38 75 ALA A N 1
ATOM 529 C CA . ALA A 1 75 ? 10.858 -6.130 -5.793 1.00 98.38 75 ALA A CA 1
ATOM 530 C C . ALA A 1 75 ? 10.014 -6.392 -7.049 1.00 98.38 75 ALA A C 1
ATOM 532 O O . ALA A 1 75 ? 10.386 -7.226 -7.876 1.00 98.38 75 ALA A O 1
ATO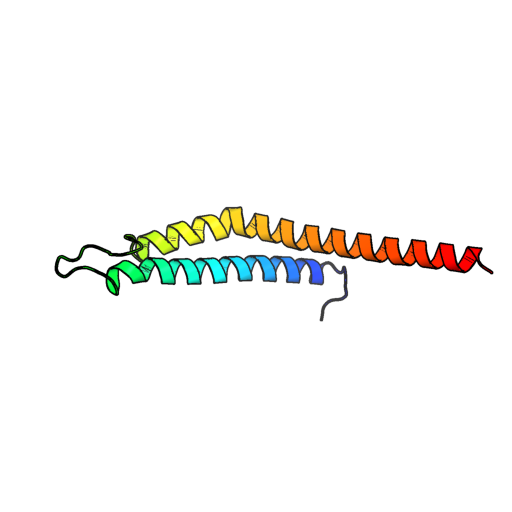M 533 N N . THR A 1 76 ? 8.925 -5.643 -7.238 1.00 98.00 76 THR A N 1
ATOM 534 C CA . THR A 1 76 ? 8.018 -5.801 -8.384 1.00 98.00 76 THR A CA 1
ATOM 535 C C . THR A 1 76 ? 8.732 -5.521 -9.703 1.00 98.00 76 THR A C 1
ATOM 537 O O . THR A 1 76 ? 8.668 -6.329 -10.636 1.00 98.00 76 THR A O 1
ATOM 540 N N . GLU A 1 77 ? 9.434 -4.390 -9.802 1.00 97.06 77 GLU A N 1
ATOM 541 C CA . GLU A 1 77 ? 10.158 -4.036 -11.022 1.00 97.06 77 GLU A CA 1
ATOM 542 C C . GLU A 1 77 ? 11.311 -5.008 -11.293 1.00 97.06 77 GLU A C 1
ATOM 544 O O . GLU A 1 77 ? 11.495 -5.433 -12.437 1.00 97.06 77 GLU A O 1
ATOM 549 N N . GLY A 1 78 ? 12.034 -5.420 -10.248 1.00 96.88 78 GLY A N 1
ATOM 550 C CA . GLY A 1 78 ? 13.127 -6.385 -10.336 1.00 96.88 78 GLY A CA 1
ATOM 551 C C . GLY A 1 78 ? 12.668 -7.753 -10.842 1.00 96.88 78 GLY A C 1
ATOM 552 O O . GLY A 1 78 ? 13.242 -8.281 -11.798 1.00 96.88 78 GLY A O 1
ATOM 553 N N . VAL A 1 79 ? 11.592 -8.305 -10.271 1.00 97.50 79 VAL A N 1
ATOM 554 C CA . VAL A 1 79 ? 11.004 -9.579 -10.721 1.00 97.50 79 VAL A CA 1
ATOM 555 C C . VAL A 1 79 ? 10.534 -9.474 -12.168 1.00 97.50 79 VAL A C 1
ATOM 557 O O . VAL A 1 79 ? 10.766 -10.388 -12.965 1.00 97.50 79 VAL A O 1
ATOM 560 N N . LEU A 1 80 ? 9.915 -8.356 -12.549 1.00 95.81 80 LEU A N 1
ATOM 561 C CA . LEU A 1 80 ? 9.444 -8.174 -13.916 1.00 95.81 80 LEU A CA 1
ATOM 562 C C . LEU A 1 80 ? 10.597 -8.036 -14.919 1.00 95.81 80 LEU A C 1
ATOM 564 O O . LEU A 1 80 ? 10.526 -8.603 -16.013 1.00 95.81 80 LEU A O 1
ATOM 568 N N . ALA A 1 81 ? 11.658 -7.310 -14.564 1.00 94.44 81 ALA A N 1
ATOM 569 C CA . ALA A 1 81 ? 12.858 -7.184 -15.386 1.00 94.44 81 A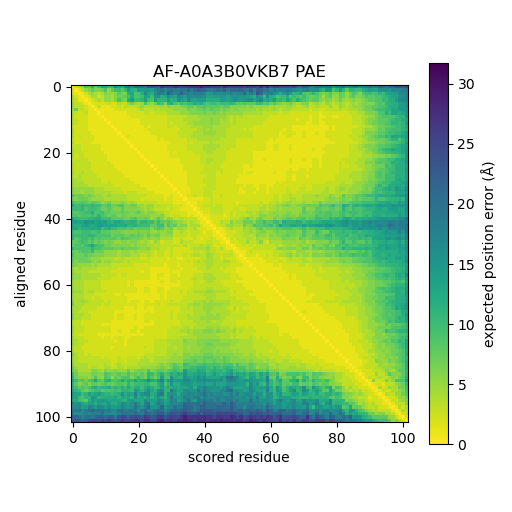LA A CA 1
ATOM 570 C C . ALA A 1 81 ? 13.541 -8.544 -15.575 1.00 94.44 81 ALA A C 1
ATOM 572 O O . ALA A 1 81 ? 13.818 -8.936 -16.712 1.00 94.44 81 ALA A O 1
ATOM 573 N N . PHE A 1 82 ? 13.722 -9.295 -14.486 1.00 95.12 82 PHE A N 1
ATOM 574 C CA . PHE A 1 82 ? 14.268 -10.650 -14.522 1.00 95.12 82 PHE A CA 1
ATOM 575 C C . PHE A 1 82 ? 13.424 -11.576 -15.403 1.00 95.12 82 PHE A C 1
ATOM 577 O O . PHE A 1 82 ? 13.953 -12.245 -16.286 1.00 95.12 82 PHE A O 1
ATOM 584 N N . THR A 1 83 ? 12.103 -11.570 -15.222 1.00 95.69 83 THR A N 1
ATOM 585 C CA . THR A 1 83 ? 11.189 -12.425 -15.993 1.00 95.69 83 THR A CA 1
ATOM 586 C C . THR A 1 83 ? 11.272 -12.123 -17.489 1.00 95.69 83 THR A C 1
ATOM 588 O O 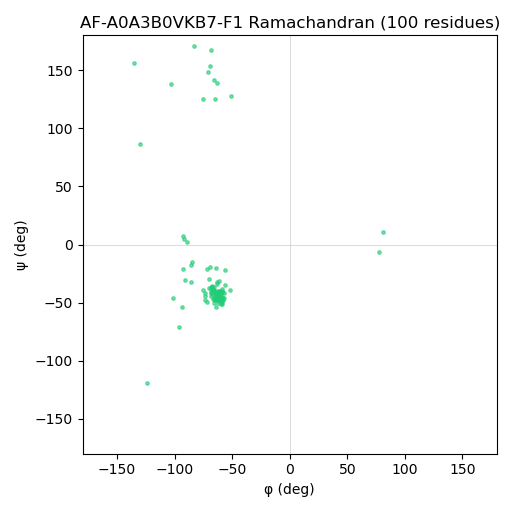. THR A 1 83 ? 11.369 -13.041 -18.302 1.00 95.69 83 THR A O 1
ATOM 591 N N . ARG A 1 84 ? 11.301 -10.841 -17.877 1.00 91.88 84 ARG A N 1
ATOM 592 C CA . ARG A 1 84 ? 11.449 -10.439 -19.287 1.00 91.88 84 ARG A CA 1
ATOM 593 C C . ARG A 1 84 ? 12.783 -10.882 -19.877 1.00 91.88 84 ARG A C 1
ATOM 595 O O . ARG A 1 84 ? 12.808 -11.368 -21.004 1.00 91.88 84 ARG A O 1
ATOM 602 N N . HIS A 1 85 ? 13.867 -10.717 -19.125 1.00 92.31 85 HIS A N 1
ATOM 603 C CA . HIS A 1 85 ? 15.197 -11.125 -19.562 1.00 92.31 85 HIS A CA 1
ATOM 604 C C . HIS A 1 85 ? 15.284 -12.644 -19.763 1.00 92.31 85 HIS A C 1
ATOM 606 O O . HIS A 1 85 ? 15.712 -13.097 -20.823 1.00 92.31 85 HIS A O 1
ATOM 612 N N . SER A 1 86 ? 14.789 -13.421 -18.798 1.00 92.38 86 SER A N 1
ATOM 613 C CA . SER A 1 86 ? 14.760 -14.886 -18.859 1.00 92.38 86 SER A CA 1
ATOM 614 C C . SER A 1 86 ? 13.928 -15.404 -20.034 1.00 92.38 86 SER A C 1
ATOM 616 O O . SER A 1 86 ? 14.349 -16.327 -20.728 1.00 92.38 86 SER A O 1
ATOM 618 N N . ILE A 1 87 ? 12.777 -14.779 -20.312 1.00 92.06 87 ILE A N 1
ATOM 619 C CA . ILE A 1 87 ? 11.954 -15.125 -21.480 1.00 92.06 87 ILE A CA 1
ATOM 620 C C . ILE A 1 87 ? 12.697 -14.805 -22.782 1.00 92.06 87 ILE A C 1
ATOM 622 O O . ILE A 1 87 ? 12.732 -15.643 -23.677 1.00 92.06 87 ILE A O 1
ATOM 626 N N . HIS A 1 88 ? 13.305 -13.622 -22.898 1.00 88.12 88 HIS A N 1
ATOM 627 C CA . HIS A 1 88 ? 14.026 -13.232 -24.112 1.00 88.12 88 HIS A CA 1
ATOM 628 C C . HIS A 1 88 ? 15.186 -14.187 -24.426 1.00 88.12 88 HIS A C 1
ATOM 630 O O . HIS A 1 88 ? 15.277 -14.679 -25.549 1.00 88.12 88 HIS A O 1
ATOM 636 N N . LEU A 1 89 ? 16.005 -14.523 -23.424 1.00 85.06 89 LEU A N 1
ATOM 637 C CA . LEU A 1 89 ? 17.081 -15.509 -23.567 1.00 85.06 89 LEU A CA 1
ATOM 638 C C . LEU A 1 89 ? 16.559 -16.891 -23.994 1.00 85.06 89 LEU A C 1
ATOM 640 O O . LEU A 1 89 ? 17.178 -17.563 -24.822 1.00 85.06 89 LEU A O 1
ATOM 644 N N . GLY A 1 90 ? 15.406 -17.315 -23.468 1.00 83.06 90 GLY A N 1
ATOM 645 C CA . GLY A 1 90 ? 14.751 -18.563 -23.872 1.00 83.06 90 GLY A CA 1
ATOM 646 C C . GLY A 1 90 ? 14.315 -18.576 -25.343 1.00 83.06 90 GLY A C 1
ATOM 647 O O . GLY A 1 90 ? 14.381 -19.610 -26.001 1.00 83.06 90 GLY A O 1
ATOM 648 N N . LEU A 1 91 ? 13.913 -17.426 -25.891 1.00 86.94 91 LEU A N 1
ATOM 649 C CA . LEU A 1 91 ? 13.555 -17.307 -27.307 1.00 86.94 91 LEU A CA 1
ATOM 650 C C . LEU A 1 91 ? 14.795 -17.335 -28.212 1.00 86.94 91 LEU A C 1
ATOM 652 O O . LEU A 1 91 ? 14.783 -18.007 -29.240 1.00 86.94 91 LEU A O 1
ATOM 656 N N . GLU A 1 92 ? 15.876 -16.648 -27.831 1.00 84.81 92 GLU A N 1
ATOM 657 C CA . GLU A 1 92 ? 17.112 -16.620 -28.630 1.00 84.81 92 GLU A CA 1
ATOM 658 C C . GLU A 1 92 ? 17.823 -17.978 -28.688 1.00 84.81 92 GLU A C 1
ATOM 660 O O . GLU A 1 92 ? 18.399 -18.339 -29.715 1.00 84.81 92 GLU A O 1
ATOM 665 N N . THR A 1 93 ? 17.794 -18.728 -27.587 1.00 82.88 93 THR A N 1
ATOM 666 C CA . THR A 1 93 ? 18.358 -20.085 -27.517 1.00 82.88 93 THR A CA 1
ATOM 667 C C . THR A 1 93 ? 17.579 -21.052 -28.405 1.00 82.88 93 THR A C 1
ATOM 669 O O . THR A 1 93 ? 18.189 -21.725 -29.230 1.00 82.88 93 THR A O 1
ATOM 672 N N . ASN A 1 94 ? 16.244 -21.033 -28.338 1.00 83.12 94 ASN A N 1
ATOM 673 C CA . ASN A 1 94 ? 15.390 -21.877 -29.177 1.00 83.12 94 ASN A CA 1
ATOM 674 C C . ASN A 1 94 ? 15.609 -21.625 -30.685 1.00 83.12 94 ASN A C 1
ATOM 676 O O . ASN A 1 94 ? 15.807 -22.561 -31.453 1.00 83.12 94 ASN A O 1
ATOM 680 N N . ILE A 1 95 ? 15.684 -20.356 -31.111 1.00 84.94 95 ILE A N 1
ATOM 681 C CA . ILE A 1 95 ? 15.933 -20.008 -32.523 1.00 84.94 95 ILE A CA 1
ATOM 682 C C . ILE A 1 95 ? 17.301 -20.519 -33.002 1.00 84.94 95 ILE A C 1
ATOM 684 O O . ILE A 1 95 ? 17.420 -21.013 -34.125 1.00 84.94 95 ILE A O 1
ATOM 688 N N . LYS A 1 96 ? 18.346 -20.406 -32.171 1.00 82.06 96 LYS A N 1
ATOM 689 C CA . LYS A 1 96 ? 19.679 -20.933 -32.509 1.00 82.06 96 LYS A CA 1
ATOM 690 C C . LYS A 1 96 ? 19.659 -22.454 -32.652 1.00 82.06 96 LYS A C 1
ATOM 692 O O . LYS A 1 96 ? 20.279 -22.971 -33.578 1.00 82.06 96 LYS A O 1
ATOM 697 N N . ASP A 1 97 ? 18.931 -23.146 -31.783 1.00 77.94 97 ASP A N 1
ATOM 698 C CA . ASP A 1 97 ? 18.820 -24.603 -31.822 1.00 77.94 97 ASP A CA 1
ATOM 699 C C . ASP A 1 97 ? 18.048 -25.094 -33.057 1.00 77.94 97 ASP A C 1
ATOM 701 O O . ASP A 1 97 ? 18.444 -26.094 -33.659 1.00 77.94 97 ASP A O 1
ATOM 705 N N . GLU A 1 98 ? 16.991 -24.392 -33.479 1.00 83.56 98 GLU A N 1
ATOM 706 C CA . GLU A 1 98 ? 16.271 -24.695 -34.726 1.00 83.56 98 GLU A CA 1
ATOM 707 C C . GLU A 1 98 ? 17.122 -24.401 -35.972 1.00 83.56 98 GLU A C 1
ATOM 709 O O . GLU A 1 98 ? 17.164 -25.217 -36.892 1.00 83.56 98 GLU A O 1
ATOM 714 N N . GLY A 1 99 ? 17.856 -23.284 -35.991 1.00 71.44 99 GLY A N 1
ATOM 715 C CA . GLY A 1 99 ? 18.713 -22.892 -37.117 1.00 71.44 99 GLY A CA 1
ATOM 716 C C . GLY A 1 99 ? 19.957 -23.766 -37.320 1.00 71.44 99 GLY A C 1
ATOM 717 O O . GLY A 1 99 ? 20.522 -23.768 -38.408 1.00 71.44 99 GLY A O 1
ATOM 718 N N . VAL A 1 100 ? 20.385 -24.515 -36.299 1.00 72.69 100 VAL A N 1
ATOM 719 C CA . VAL A 1 100 ? 21.478 -25.507 -36.390 1.00 72.69 100 VAL A CA 1
ATOM 720 C C . VAL A 1 100 ? 20.977 -26.879 -36.866 1.00 72.69 100 VAL A C 1
ATOM 722 O O . VAL A 1 100 ? 21.775 -27.715 -37.289 1.00 72.69 100 VAL A O 1
ATOM 725 N N . ARG A 1 101 ? 19.666 -27.141 -36.797 1.00 66.12 101 ARG A N 1
ATOM 726 C CA . ARG A 1 101 ? 19.059 -28.431 -37.174 1.00 66.12 101 ARG A CA 1
ATOM 727 C C . ARG A 1 101 ? 18.589 -28.508 -38.635 1.00 66.12 101 ARG A C 1
ATOM 729 O O . ARG A 1 101 ? 18.004 -29.527 -39.005 1.00 66.12 101 ARG A O 1
ATOM 736 N N . VAL A 1 102 ? 18.849 -27.479 -39.443 1.00 54.81 102 VAL A N 1
ATOM 737 C CA . VAL A 1 102 ? 18.571 -27.401 -40.894 1.00 54.81 102 VAL A CA 1
ATOM 738 C C . VAL A 1 102 ? 19.858 -27.382 -41.706 1.00 54.81 102 VAL A C 1
ATOM 740 O O . VAL A 1 102 ? 19.829 -27.951 -42.819 1.00 54.81 102 VAL A O 1
#